Protein AF-A0A1V3WGY9-F1 (afdb_monomer)

pLDDT: mean 81.21, std 15.24, range [48.75, 93.81]

Radius of gyration: 16.84 Å; Cα contacts (8 Å, |Δi|>4): 45; chains: 1; bounding box: 48×44×29 Å

Structure (mmCIF, N/CA/C/O backbone):
data_AF-A0A1V3WGY9-F1
#
_entry.id   AF-A0A1V3WGY9-F1
#
loop_
_atom_site.group_PDB
_atom_site.id
_atom_site.type_symbol
_atom_site.label_atom_id
_atom_site.label_alt_id
_atom_site.label_comp_id
_atom_site.label_asym_id
_atom_site.label_entity_id
_atom_site.label_seq_id
_atom_site.pdbx_PDB_ins_code
_atom_site.Cartn_x
_atom_site.Cartn_y
_atom_site.Cartn_z
_atom_site.occupancy
_atom_site.B_iso_or_equiv
_atom_site.auth_seq_id
_atom_site.auth_comp_id
_atom_site.auth_asym_id
_atom_site.auth_atom_id
_atom_site.pdbx_PDB_model_num
ATOM 1 N N . MET A 1 1 ? -4.253 4.069 11.532 1.00 76.44 1 MET A N 1
ATOM 2 C CA . MET A 1 1 ? -3.270 2.995 11.294 1.00 76.44 1 MET A CA 1
ATOM 3 C C . MET A 1 1 ? -2.054 3.323 12.134 1.00 76.44 1 MET A C 1
ATOM 5 O O . MET A 1 1 ? -1.662 4.485 12.136 1.00 76.44 1 MET A O 1
ATOM 9 N N . THR A 1 2 ? -1.547 2.380 12.921 1.00 91.00 2 THR A N 1
ATOM 10 C CA . THR A 1 2 ? -0.321 2.587 13.706 1.00 91.00 2 THR A CA 1
ATOM 11 C C . THR A 1 2 ? 0.902 2.201 12.883 1.00 91.00 2 THR A C 1
ATOM 13 O O . THR A 1 2 ? 0.780 1.504 11.879 1.00 91.00 2 THR A O 1
ATOM 16 N N . ASP A 1 3 ? 2.086 2.635 13.307 1.00 88.81 3 ASP A N 1
ATOM 17 C CA . ASP A 1 3 ? 3.325 2.336 12.584 1.00 88.81 3 ASP A CA 1
ATOM 18 C C . ASP A 1 3 ? 3.606 0.820 12.518 1.00 88.81 3 ASP A C 1
ATOM 20 O O . ASP A 1 3 ? 4.039 0.294 11.498 1.00 88.81 3 ASP A O 1
ATOM 24 N N . SER A 1 4 ? 3.230 0.081 13.567 1.00 91.88 4 SER A N 1
ATOM 25 C CA . SER A 1 4 ? 3.292 -1.385 13.589 1.00 91.88 4 SER A CA 1
ATOM 26 C C . SER A 1 4 ? 2.318 -2.049 12.609 1.00 91.88 4 SER A C 1
ATOM 28 O O . SER A 1 4 ? 2.655 -3.082 12.034 1.00 91.88 4 SER A O 1
ATOM 30 N N . ASP A 1 5 ? 1.135 -1.464 12.382 1.00 90.94 5 ASP A N 1
ATOM 31 C CA . ASP A 1 5 ? 0.191 -1.964 11.369 1.00 90.94 5 ASP A CA 1
ATOM 32 C C . ASP A 1 5 ? 0.753 -1.762 9.954 1.00 90.94 5 ASP A C 1
ATOM 34 O O . ASP A 1 5 ? 0.643 -2.646 9.104 1.00 90.94 5 ASP A O 1
ATOM 38 N N . VAL A 1 6 ? 1.377 -0.601 9.713 1.00 91.25 6 VAL A N 1
ATOM 39 C CA . VAL A 1 6 ? 2.050 -0.274 8.445 1.00 91.25 6 VAL A CA 1
ATOM 40 C C . VAL A 1 6 ? 3.196 -1.254 8.199 1.00 91.25 6 VAL A C 1
ATOM 42 O O . VAL A 1 6 ? 3.309 -1.802 7.103 1.00 91.25 6 VAL A O 1
ATOM 45 N N . ASP A 1 7 ? 4.012 -1.515 9.220 1.00 91.62 7 ASP A N 1
ATOM 46 C CA . ASP A 1 7 ? 5.114 -2.474 9.143 1.00 91.62 7 ASP A CA 1
ATOM 47 C C . ASP A 1 7 ? 4.630 -3.890 8.864 1.00 91.62 7 ASP A C 1
ATOM 49 O O . ASP A 1 7 ? 5.164 -4.556 7.975 1.00 91.62 7 ASP A O 1
ATOM 53 N N . GLY A 1 8 ? 3.586 -4.337 9.561 1.00 92.56 8 GLY A N 1
ATOM 54 C CA . GLY A 1 8 ? 2.960 -5.630 9.300 1.00 92.56 8 GLY A CA 1
ATOM 55 C C . GLY A 1 8 ? 2.505 -5.754 7.845 1.00 92.56 8 GLY A C 1
ATOM 56 O O . GLY A 1 8 ? 2.865 -6.716 7.166 1.00 92.56 8 GLY A O 1
ATOM 57 N N . LEU A 1 9 ? 1.789 -4.747 7.337 1.00 91.56 9 LEU A N 1
ATOM 58 C CA . LEU A 1 9 ? 1.320 -4.717 5.949 1.00 91.56 9 LEU A CA 1
ATOM 59 C C . LEU A 1 9 ? 2.468 -4.728 4.940 1.00 91.56 9 LEU A C 1
ATOM 61 O O . LEU A 1 9 ? 2.408 -5.463 3.952 1.00 91.56 9 LEU A O 1
ATOM 65 N N . ALA A 1 10 ? 3.519 -3.949 5.189 1.00 91.75 10 ALA A N 1
ATOM 66 C CA . ALA A 1 10 ? 4.690 -3.899 4.326 1.00 91.75 10 ALA A CA 1
ATOM 67 C C . ALA A 1 10 ? 5.407 -5.258 4.275 1.00 91.75 10 ALA A C 1
ATOM 69 O O . ALA A 1 10 ? 5.715 -5.754 3.190 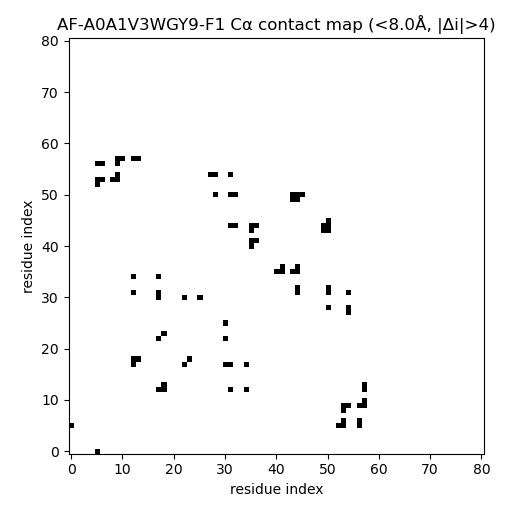1.00 91.75 10 ALA A O 1
ATOM 70 N N . TRP A 1 11 ? 5.609 -5.910 5.422 1.00 90.88 11 TRP A N 1
ATOM 71 C CA . TRP A 1 11 ? 6.217 -7.242 5.494 1.00 90.88 11 TRP A CA 1
ATOM 72 C C . TRP A 1 11 ? 5.395 -8.312 4.779 1.00 90.88 11 TRP A C 1
ATOM 74 O O . TRP A 1 11 ? 5.943 -9.164 4.074 1.00 90.88 11 TRP A O 1
ATOM 84 N N . GLU A 1 12 ? 4.077 -8.277 4.939 1.00 91.25 12 GLU A N 1
ATOM 85 C CA . GLU A 1 12 ? 3.181 -9.200 4.251 1.00 91.25 12 GLU A CA 1
ATOM 86 C C . GLU A 1 12 ? 3.164 -8.968 2.741 1.00 91.25 12 GLU A C 1
ATOM 88 O O . GLU A 1 12 ? 3.142 -9.938 1.980 1.00 91.25 12 GLU A O 1
ATOM 93 N N . PHE A 1 13 ? 3.221 -7.708 2.301 1.00 90.75 13 PHE A N 1
ATOM 94 C CA . PHE A 1 13 ? 3.358 -7.367 0.890 1.00 90.75 13 PHE A CA 1
ATOM 95 C C . PHE A 1 13 ? 4.669 -7.916 0.316 1.00 90.75 13 PHE A C 1
ATOM 97 O O . PHE A 1 13 ? 4.647 -8.572 -0.726 1.00 90.75 13 PHE A O 1
ATOM 104 N N . LEU A 1 14 ? 5.789 -7.737 1.023 1.00 87.62 14 LEU A N 1
ATOM 105 C CA . LEU A 1 14 ? 7.107 -8.226 0.604 1.00 87.62 14 LEU A CA 1
A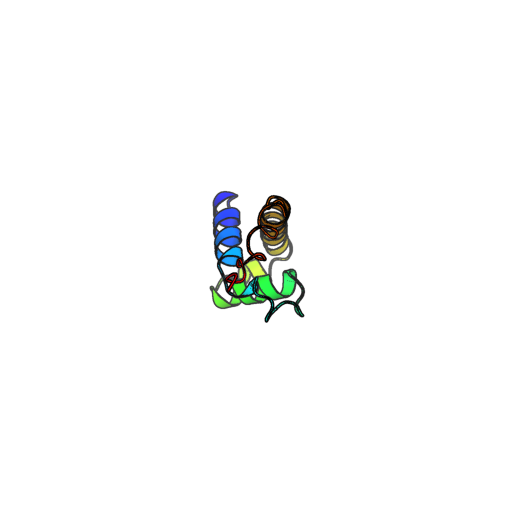TOM 106 C C . LEU A 1 14 ? 7.203 -9.754 0.531 1.00 87.62 14 LEU A C 1
ATOM 108 O O . LEU A 1 14 ? 7.948 -10.286 -0.285 1.00 87.62 14 LEU A O 1
ATOM 112 N N . ARG A 1 15 ? 6.439 -10.472 1.359 1.00 87.88 15 ARG A N 1
ATOM 113 C CA . ARG A 1 15 ? 6.335 -11.942 1.309 1.00 87.88 15 ARG A CA 1
ATOM 114 C C . ARG A 1 15 ? 5.298 -12.451 0.314 1.00 87.88 15 ARG A C 1
ATOM 116 O O . ARG A 1 15 ? 5.179 -13.657 0.105 1.00 87.88 15 ARG A O 1
ATOM 123 N N . SER A 1 16 ? 4.506 -11.559 -0.265 1.00 87.19 16 SER A N 1
ATOM 124 C CA . SER A 1 16 ? 3.476 -11.932 -1.222 1.00 87.19 16 SER A CA 1
ATOM 125 C C . SER A 1 16 ? 4.058 -12.084 -2.624 1.00 87.19 16 SER A C 1
ATOM 127 O O . SER A 1 16 ? 5.054 -11.469 -2.986 1.00 87.19 16 SER A O 1
ATOM 129 N N . ARG A 1 17 ? 3.350 -12.809 -3.487 1.00 86.00 17 ARG A N 1
ATOM 130 C CA . ARG A 1 17 ? 3.691 -12.910 -4.913 1.00 86.00 17 ARG A CA 1
ATOM 131 C C . ARG A 1 17 ? 3.720 -11.573 -5.664 1.00 86.00 17 ARG A C 1
ATOM 133 O O . ARG A 1 17 ? 4.138 -11.557 -6.808 1.00 86.00 17 ARG A O 1
ATOM 140 N N . TYR A 1 18 ? 3.248 -10.468 -5.078 1.00 84.69 18 TYR A N 1
ATOM 141 C CA . TYR A 1 18 ? 3.225 -9.161 -5.742 1.00 84.69 18 TYR A CA 1
ATOM 142 C C . TYR A 1 18 ? 4.612 -8.524 -5.888 1.00 84.69 18 TYR A C 1
ATOM 144 O O . TYR A 1 18 ? 4.789 -7.648 -6.735 1.00 84.69 18 TYR A O 1
ATOM 152 N N . VAL A 1 19 ? 5.614 -8.974 -5.129 1.00 83.00 19 VAL A N 1
ATOM 153 C CA . VAL A 1 19 ? 7.006 -8.565 -5.377 1.00 83.00 19 VAL A CA 1
ATOM 154 C C . VAL A 1 19 ? 7.675 -9.350 -6.502 1.00 83.00 19 VAL A C 1
ATOM 156 O O . VAL A 1 19 ? 8.728 -8.943 -6.981 1.00 83.00 19 VAL A O 1
ATOM 159 N N . ASP A 1 20 ? 7.053 -10.438 -6.954 1.00 82.56 20 ASP A N 1
ATOM 160 C CA . ASP A 1 20 ? 7.601 -11.299 -7.992 1.00 82.56 20 ASP A CA 1
ATOM 161 C C . ASP A 1 20 ? 7.614 -10.595 -9.362 1.00 82.56 20 ASP A C 1
ATOM 163 O O . ASP A 1 20 ? 6.810 -9.705 -9.675 1.00 82.56 20 ASP A O 1
ATOM 167 N N . THR A 1 21 ? 8.541 -11.034 -10.202 1.00 78.44 21 THR A N 1
ATOM 168 C CA . THR A 1 21 ? 8.791 -10.559 -11.564 1.00 78.44 21 THR A CA 1
ATOM 169 C C . THR A 1 21 ? 7.576 -10.693 -12.482 1.00 78.44 21 THR A C 1
ATOM 171 O O . THR A 1 21 ? 7.429 -9.906 -13.415 1.00 78.44 21 THR A O 1
ATOM 174 N N . ILE A 1 22 ? 6.637 -11.595 -12.180 1.00 85.06 22 ILE A N 1
ATOM 175 C CA . ILE A 1 22 ? 5.372 -11.725 -12.926 1.00 85.06 22 ILE A CA 1
ATOM 176 C C . ILE A 1 22 ? 4.511 -10.455 -12.856 1.00 85.06 22 ILE A C 1
ATOM 178 O O . ILE A 1 22 ? 3.703 -10.202 -13.749 1.00 85.06 22 ILE A O 1
ATOM 182 N N . TYR A 1 23 ? 4.697 -9.637 -11.814 1.00 81.81 23 TYR A N 1
ATOM 183 C CA . TYR A 1 23 ? 4.061 -8.328 -11.684 1.00 81.81 23 TYR A CA 1
ATOM 184 C C . TYR A 1 23 ? 5.024 -7.180 -11.999 1.00 81.81 23 TYR A C 1
ATOM 186 O O . TYR A 1 23 ? 4.636 -6.029 -11.826 1.00 81.81 23 TYR A O 1
ATOM 194 N N . ALA A 1 24 ? 6.241 -7.445 -12.502 1.00 78.88 24 ALA A N 1
ATOM 195 C CA . ALA A 1 24 ? 7.241 -6.424 -12.843 1.00 78.88 24 ALA A CA 1
ATOM 196 C C . ALA A 1 24 ? 6.676 -5.306 -13.735 1.00 78.88 24 ALA A C 1
ATOM 198 O O . ALA A 1 24 ? 7.010 -4.141 -13.543 1.00 78.88 24 ALA A O 1
ATOM 199 N N . GLY A 1 25 ? 5.767 -5.652 -14.654 1.00 86.19 25 GLY A N 1
ATOM 200 C CA . GLY A 1 25 ? 5.095 -4.698 -15.542 1.00 86.19 25 GLY A CA 1
ATOM 201 C C . GLY A 1 25 ? 4.069 -3.782 -14.861 1.00 86.19 25 GLY A C 1
ATOM 202 O O . GLY A 1 25 ? 3.514 -2.900 -15.511 1.00 86.19 25 GLY A O 1
ATOM 203 N N . TRP A 1 26 ? 3.766 -3.987 -13.577 1.00 89.69 26 TRP A N 1
ATOM 204 C CA . TRP A 1 26 ? 2.885 -3.120 -12.796 1.00 89.69 26 TRP A CA 1
ATOM 205 C C . TRP A 1 26 ? 3.712 -2.175 -11.932 1.00 89.69 26 TRP A C 1
ATOM 207 O O . TRP A 1 26 ? 4.696 -2.593 -11.311 1.00 89.69 26 TRP A O 1
ATOM 217 N N . SER A 1 27 ? 3.265 -0.919 -11.837 1.00 88.38 27 SER A N 1
ATOM 218 C CA . SER A 1 27 ? 3.812 0.035 -10.875 1.00 88.38 27 SER A CA 1
ATOM 219 C C . SER A 1 27 ? 3.647 -0.496 -9.441 1.00 88.38 27 SER A C 1
ATOM 221 O O . SER A 1 27 ? 2.663 -1.189 -9.161 1.00 88.38 27 SER A O 1
ATOM 223 N N . PRO A 1 28 ? 4.578 -0.188 -8.521 1.00 85.31 28 PRO A N 1
ATOM 224 C CA . PRO A 1 28 ? 4.485 -0.598 -7.117 1.00 85.31 28 PRO A CA 1
ATOM 225 C C . PRO A 1 28 ? 3.146 -0.229 -6.469 1.00 85.31 28 PRO A C 1
ATOM 227 O O . PRO A 1 28 ? 2.540 -1.054 -5.793 1.00 85.31 28 PRO A O 1
ATOM 230 N N . ASP A 1 29 ? 2.649 0.967 -6.776 1.00 87.94 29 ASP A N 1
ATOM 231 C CA . ASP A 1 29 ? 1.346 1.470 -6.345 1.00 87.94 29 ASP A CA 1
ATOM 232 C C . ASP A 1 29 ? 0.188 0.550 -6.778 1.00 87.94 29 ASP A C 1
ATOM 234 O O . ASP A 1 29 ? -0.592 0.076 -5.955 1.00 87.94 29 ASP A O 1
ATOM 238 N N . ARG A 1 30 ? 0.158 0.147 -8.056 1.00 90.81 30 ARG A N 1
ATOM 239 C CA . ARG A 1 30 ? -0.867 -0.766 -8.585 1.00 90.81 30 ARG A CA 1
ATOM 240 C C . ARG A 1 30 ? -0.816 -2.150 -7.936 1.00 90.81 30 ARG A C 1
ATOM 242 O O . ARG A 1 30 ? -1.850 -2.801 -7.752 1.00 90.81 30 ARG A O 1
ATOM 249 N N . ARG A 1 31 ? 0.388 -2.631 -7.619 1.00 91.50 31 ARG A N 1
ATOM 250 C CA . ARG A 1 31 ? 0.568 -3.907 -6.912 1.00 91.50 31 ARG A CA 1
ATOM 251 C C . ARG A 1 31 ? 0.045 -3.809 -5.484 1.00 91.50 31 ARG A C 1
ATOM 253 O O . ARG A 1 31 ? -0.634 -4.734 -5.035 1.00 91.50 31 ARG A O 1
ATOM 260 N N . LEU A 1 32 ? 0.327 -2.696 -4.811 1.00 91.38 32 LEU A N 1
ATOM 261 C CA . LEU A 1 32 ? -0.143 -2.421 -3.460 1.00 91.38 32 LEU A CA 1
ATOM 262 C C . LEU A 1 32 ? -1.671 -2.281 -3.407 1.00 91.38 32 LEU A C 1
ATOM 264 O O . LEU A 1 32 ? -2.295 -2.958 -2.592 1.00 91.38 32 LEU A O 1
ATOM 268 N N . ASP A 1 33 ? -2.288 -1.519 -4.316 1.00 92.44 33 ASP A N 1
ATOM 269 C CA . ASP A 1 33 ? -3.754 -1.390 -4.414 1.00 92.44 33 ASP A CA 1
ATOM 270 C C . ASP A 1 33 ? -4.421 -2.768 -4.553 1.00 92.44 33 ASP A C 1
ATOM 272 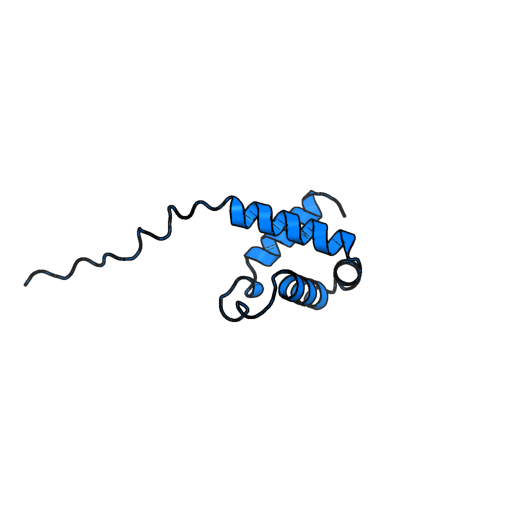O O . ASP A 1 33 ? -5.315 -3.134 -3.783 1.00 92.44 33 ASP A O 1
ATOM 276 N N . THR A 1 34 ? -3.910 -3.603 -5.464 1.00 92.56 34 THR A N 1
ATOM 277 C CA . THR A 1 34 ? -4.460 -4.949 -5.679 1.00 92.56 34 THR A CA 1
ATOM 278 C C . THR A 1 34 ? -4.288 -5.838 -4.445 1.00 92.56 34 THR A C 1
ATOM 280 O O . THR A 1 34 ? -5.191 -6.608 -4.102 1.00 92.56 34 THR A O 1
ATOM 283 N N . PHE A 1 35 ? -3.145 -5.751 -3.762 1.00 93.12 35 PHE A N 1
ATOM 284 C CA . PHE A 1 35 ? -2.899 -6.478 -2.518 1.00 93.12 35 PHE A CA 1
ATOM 285 C C . PHE A 1 35 ? -3.897 -6.081 -1.422 1.00 93.12 35 PHE A C 1
ATOM 287 O O . PHE A 1 35 ? -4.543 -6.959 -0.839 1.00 93.12 35 PHE A O 1
ATOM 294 N N . LEU A 1 36 ? -4.081 -4.779 -1.197 1.00 93.44 36 LEU A N 1
ATOM 295 C CA . LEU A 1 36 ? -4.991 -4.240 -0.186 1.00 93.44 36 LEU A CA 1
ATOM 296 C C . LEU A 1 36 ? -6.444 -4.639 -0.472 1.00 93.44 36 LEU A C 1
ATOM 298 O O . LEU A 1 36 ? -7.132 -5.148 0.418 1.00 93.44 36 LEU A O 1
ATOM 302 N N . ARG A 1 37 ? -6.895 -4.520 -1.728 1.00 93.38 37 ARG A N 1
ATOM 303 C CA . ARG A 1 37 ? -8.251 -4.934 -2.132 1.00 93.38 37 ARG A CA 1
ATOM 304 C C . ARG A 1 37 ? -8.500 -6.419 -1.888 1.00 93.38 37 ARG A C 1
ATOM 306 O O . ARG A 1 37 ? -9.560 -6.783 -1.385 1.00 93.38 37 ARG A O 1
ATOM 313 N N . ARG A 1 38 ? -7.522 -7.289 -2.169 1.00 91.94 38 ARG A N 1
ATOM 314 C CA . ARG A 1 38 ? -7.663 -8.735 -1.914 1.00 91.94 38 ARG A CA 1
ATOM 315 C C . ARG A 1 38 ? -7.712 -9.105 -0.437 1.00 91.94 38 ARG A C 1
ATOM 317 O O . ARG A 1 38 ? -8.292 -10.133 -0.105 1.00 91.94 38 ARG A O 1
ATOM 324 N N . ARG A 1 39 ? -7.121 -8.290 0.435 1.00 88.62 39 ARG A N 1
ATOM 325 C CA . ARG A 1 39 ? -7.203 -8.457 1.893 1.00 88.62 39 ARG A CA 1
ATOM 326 C C . ARG A 1 39 ? -8.474 -7.869 2.511 1.00 88.62 39 ARG A C 1
ATOM 328 O O . ARG A 1 39 ? -8.646 -7.963 3.719 1.00 88.62 39 ARG A O 1
ATOM 335 N N . GLY A 1 40 ? -9.353 -7.259 1.711 1.00 92.44 40 GLY A N 1
ATOM 336 C CA . GLY A 1 40 ? -10.526 -6.541 2.216 1.00 92.44 40 GLY A CA 1
ATOM 337 C C . GLY A 1 40 ? -10.196 -5.160 2.792 1.00 92.44 40 GLY A C 1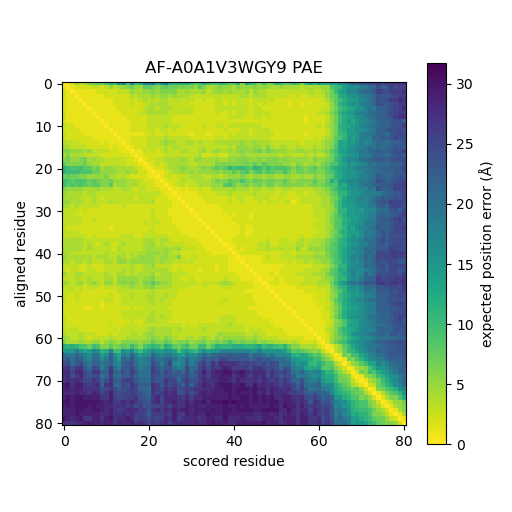
ATOM 338 O O . GLY A 1 40 ? -11.066 -4.506 3.360 1.00 92.44 40 GLY A O 1
ATOM 339 N N . LEU A 1 41 ? -8.967 -4.673 2.602 1.00 91.56 41 LEU A N 1
ATOM 340 C CA . LEU A 1 41 ? -8.503 -3.358 3.048 1.00 91.56 41 LEU A CA 1
ATOM 341 C C . LEU A 1 41 ? -8.782 -2.278 1.994 1.00 91.56 41 LEU A C 1
ATOM 343 O O . LEU A 1 41 ? -7.966 -1.388 1.776 1.00 91.56 41 LEU A O 1
ATOM 347 N N . GLY A 1 42 ? -9.948 -2.344 1.341 1.00 9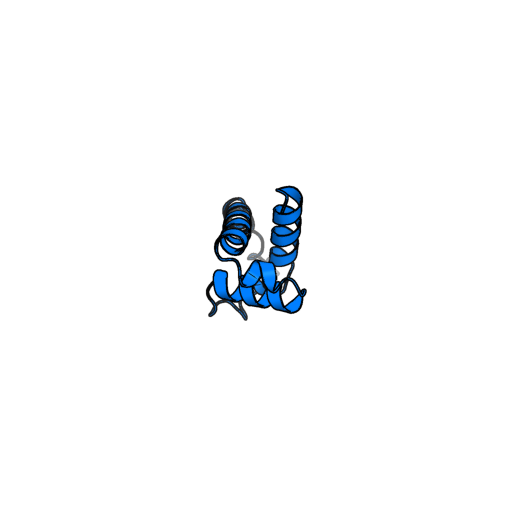2.19 42 GLY A N 1
ATOM 348 C CA . GLY A 1 42 ? -10.340 -1.399 0.289 1.00 92.19 42 GLY A CA 1
ATOM 349 C C . GLY A 1 42 ? -10.252 0.057 0.749 1.00 92.19 42 GLY A C 1
ATOM 350 O O . GLY A 1 42 ? -9.678 0.874 0.052 1.00 92.19 42 GLY A O 1
ATOM 351 N N . ARG A 1 43 ? -10.657 0.345 1.994 1.00 90.50 43 ARG A N 1
ATOM 352 C CA . ARG A 1 43 ? -10.522 1.682 2.600 1.00 90.50 43 ARG A CA 1
ATOM 353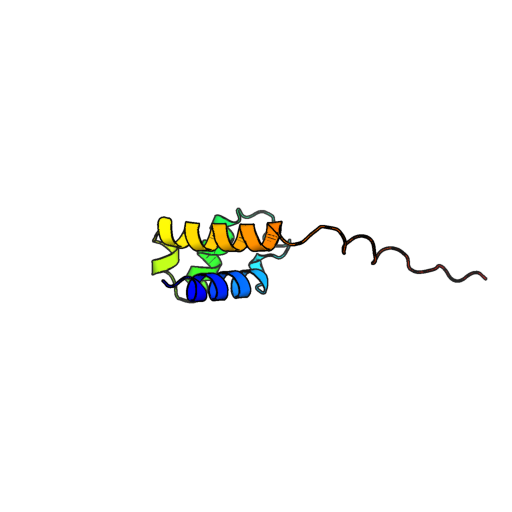 C C . ARG A 1 43 ? -9.091 2.223 2.644 1.00 90.50 43 ARG A C 1
ATOM 355 O O . ARG A 1 43 ? -8.926 3.428 2.600 1.00 90.50 43 ARG A O 1
ATOM 362 N N . VAL A 1 44 ? -8.088 1.356 2.778 1.00 91.56 44 VAL A N 1
ATOM 363 C CA . VAL A 1 44 ? -6.668 1.751 2.783 1.00 91.56 44 VAL A CA 1
ATOM 364 C C . VAL A 1 44 ? -6.173 1.961 1.353 1.00 91.56 44 VAL A C 1
ATOM 366 O O . VAL A 1 44 ? -5.331 2.811 1.122 1.00 91.56 44 VAL A O 1
ATOM 369 N N . ALA A 1 45 ? -6.703 1.198 0.394 1.00 92.31 45 ALA A N 1
ATOM 370 C CA . ALA A 1 45 ? -6.391 1.365 -1.024 1.00 92.31 45 ALA A CA 1
ATOM 371 C C . ALA A 1 45 ? -7.022 2.638 -1.613 1.00 92.31 45 ALA A C 1
ATOM 373 O O . ALA A 1 45 ? -6.412 3.305 -2.440 1.00 92.31 45 ALA A O 1
ATOM 374 N N . ASP A 1 46 ? -8.240 2.969 -1.179 1.00 93.81 46 ASP A N 1
ATOM 375 C CA . ASP A 1 46 ? -8.984 4.145 -1.636 1.00 93.81 46 ASP A CA 1
ATOM 376 C C . ASP A 1 46 ? -8.496 5.449 -0.965 1.00 93.81 46 ASP A C 1
ATOM 378 O O . ASP A 1 46 ? -8.789 6.540 -1.451 1.00 93.81 46 ASP A O 1
ATOM 382 N N . ASP A 1 47 ? -7.747 5.348 0.137 1.00 93.50 47 ASP A N 1
ATOM 383 C CA . ASP A 1 47 ? -7.116 6.474 0.825 1.00 93.50 47 ASP A CA 1
ATOM 384 C C . ASP A 1 47 ? -5.665 6.633 0.342 1.00 93.50 47 ASP A C 1
ATOM 386 O O . ASP A 1 47 ? -4.778 5.854 0.697 1.00 93.50 47 ASP A O 1
ATOM 390 N N . GLY A 1 48 ? -5.437 7.651 -0.492 1.00 90.56 48 GLY A N 1
ATOM 391 C CA . GLY A 1 48 ? -4.141 7.915 -1.120 1.00 90.56 48 GLY A CA 1
ATOM 392 C C . GLY A 1 48 ? -3.011 8.257 -0.143 1.00 90.56 48 GLY A C 1
ATOM 393 O O . GLY A 1 48 ? -1.842 8.036 -0.459 1.00 90.56 48 GLY A O 1
ATOM 394 N N . ASP A 1 49 ? -3.330 8.773 1.044 1.00 92.19 49 ASP A N 1
ATOM 395 C CA . ASP A 1 49 ? -2.319 9.076 2.057 1.00 92.19 49 ASP A CA 1
ATOM 396 C C . ASP A 1 49 ? -1.907 7.792 2.782 1.00 92.19 49 ASP A C 1
ATOM 398 O O . ASP A 1 49 ? -0.716 7.518 2.955 1.00 92.19 49 ASP A O 1
ATOM 402 N N . LEU A 1 50 ? -2.880 6.952 3.151 1.00 91.88 50 LEU A N 1
ATOM 403 C CA . LEU A 1 50 ? -2.603 5.660 3.780 1.00 91.88 50 LEU A CA 1
ATOM 404 C C . LEU A 1 50 ? -1.871 4.700 2.838 1.00 91.88 50 LEU A C 1
ATOM 406 O O . LEU A 1 50 ? -0.948 4.006 3.280 1.00 91.88 50 LEU A O 1
ATOM 410 N N . SER A 1 51 ? -2.245 4.662 1.558 1.00 91.38 51 SER A N 1
ATOM 411 C CA . SER A 1 51 ? -1.554 3.840 0.561 1.00 91.38 51 SER A CA 1
ATOM 412 C C . SER A 1 51 ? -0.103 4.295 0.374 1.00 91.38 51 SER A C 1
ATOM 414 O O . SER A 1 51 ? 0.802 3.456 0.387 1.00 91.38 51 SER A O 1
ATOM 416 N N . ASN A 1 52 ? 0.146 5.608 0.325 1.00 92.50 52 ASN A N 1
ATOM 417 C CA . ASN A 1 52 ? 1.496 6.167 0.246 1.00 92.50 52 ASN A CA 1
ATOM 418 C C . ASN A 1 52 ? 2.347 5.848 1.480 1.00 92.50 52 ASN A C 1
ATOM 420 O O . ASN A 1 52 ? 3.524 5.528 1.328 1.00 92.50 52 ASN A O 1
ATOM 424 N N . ILE A 1 53 ? 1.778 5.875 2.689 1.00 93.75 53 ILE A N 1
ATOM 425 C CA . ILE A 1 53 ? 2.506 5.520 3.921 1.00 93.75 53 ILE A CA 1
ATOM 426 C C . ILE A 1 53 ? 2.998 4.063 3.870 1.00 93.75 53 ILE A C 1
ATOM 428 O O . ILE A 1 53 ? 4.149 3.778 4.209 1.00 93.75 53 ILE A O 1
ATOM 432 N N . VAL A 1 54 ? 2.151 3.131 3.418 1.00 92.56 54 VAL A N 1
ATOM 433 C CA . VAL A 1 54 ? 2.540 1.717 3.266 1.00 92.56 54 VAL A CA 1
ATOM 434 C C . VAL A 1 54 ? 3.572 1.557 2.154 1.00 92.56 54 VAL A C 1
ATOM 436 O O . VAL A 1 54 ? 4.537 0.807 2.316 1.00 92.56 54 VAL A O 1
ATOM 439 N N . LEU A 1 55 ? 3.409 2.281 1.045 1.00 91.31 55 LEU A N 1
ATOM 440 C CA . LEU A 1 55 ? 4.342 2.243 -0.075 1.00 91.31 55 LEU A CA 1
ATOM 441 C C . LEU A 1 55 ? 5.734 2.765 0.310 1.00 91.31 55 LEU A C 1
ATOM 443 O O . LEU A 1 55 ? 6.724 2.096 0.008 1.00 91.31 55 LEU A O 1
ATOM 447 N N . ASP A 1 56 ? 5.819 3.897 1.015 1.00 91.88 56 ASP A N 1
ATOM 448 C CA . ASP A 1 56 ? 7.079 4.437 1.550 1.00 91.88 56 ASP A CA 1
ATOM 449 C C . ASP A 1 56 ? 7.760 3.412 2.459 1.00 91.88 56 ASP A C 1
ATOM 451 O O . ASP A 1 56 ? 8.956 3.138 2.321 1.00 91.88 56 ASP A O 1
ATOM 455 N N . ARG A 1 57 ? 6.987 2.765 3.340 1.00 92.44 57 ARG A N 1
ATOM 456 C CA . ARG A 1 57 ? 7.526 1.747 4.242 1.00 92.44 57 ARG A CA 1
ATOM 457 C C . ARG A 1 57 ? 8.071 0.532 3.486 1.00 92.44 57 ARG A C 1
ATOM 459 O O . ARG A 1 57 ? 9.163 0.061 3.807 1.00 92.44 57 ARG A O 1
ATOM 466 N N . ILE A 1 58 ? 7.372 0.064 2.451 1.00 89.69 58 ILE A N 1
ATOM 467 C CA . ILE A 1 58 ? 7.856 -1.004 1.561 1.00 89.69 58 ILE A CA 1
ATOM 468 C C . ILE A 1 58 ? 9.157 -0.578 0.871 1.00 89.69 58 ILE A C 1
ATOM 470 O O . ILE A 1 58 ? 10.126 -1.337 0.879 1.00 89.69 58 ILE A O 1
ATOM 474 N N . MET A 1 59 ? 9.212 0.629 0.299 1.00 87.06 59 MET A N 1
ATOM 475 C CA . MET A 1 59 ? 10.410 1.134 -0.381 1.00 87.06 59 MET A CA 1
ATOM 476 C C . MET A 1 59 ? 11.598 1.271 0.570 1.00 87.06 59 MET A C 1
ATOM 478 O O . MET A 1 59 ? 12.717 0.924 0.190 1.00 87.06 59 MET A O 1
ATOM 482 N N . ARG A 1 60 ? 11.362 1.699 1.815 1.00 88.19 60 ARG A N 1
ATOM 483 C CA . ARG A 1 60 ? 12.385 1.726 2.865 1.00 88.19 60 ARG A CA 1
ATOM 484 C C . ARG A 1 60 ? 12.945 0.323 3.105 1.00 88.19 60 ARG A C 1
ATOM 486 O O . ARG A 1 60 ? 14.159 0.169 3.141 1.00 88.19 60 ARG A O 1
ATOM 493 N N . TYR A 1 61 ? 12.104 -0.705 3.193 1.00 83.75 61 TYR A N 1
ATOM 494 C CA . TYR A 1 61 ? 12.579 -2.082 3.363 1.00 83.75 61 TYR A CA 1
ATOM 495 C C . TYR A 1 61 ? 13.324 -2.634 2.146 1.00 83.75 61 TYR A C 1
ATOM 497 O O . TYR A 1 61 ? 14.353 -3.280 2.322 1.00 83.75 61 TYR A O 1
ATOM 505 N N . VAL A 1 62 ? 12.863 -2.349 0.926 1.00 77.56 62 VAL A N 1
ATOM 506 C CA . VAL A 1 62 ? 13.548 -2.776 -0.308 1.00 77.56 62 VAL A CA 1
ATOM 507 C C . VAL A 1 62 ? 14.896 -2.066 -0.473 1.00 77.56 62 VAL A C 1
ATOM 509 O O . VAL A 1 62 ? 15.871 -2.700 -0.863 1.00 77.56 62 VAL A O 1
ATOM 512 N N . GLY A 1 63 ? 14.974 -0.772 -0.147 1.00 67.88 63 GLY A N 1
ATOM 513 C CA . GLY A 1 63 ? 16.210 0.015 -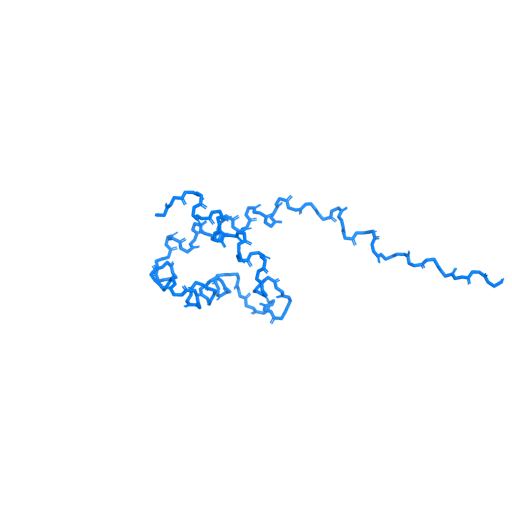0.206 1.00 67.88 63 GLY A CA 1
ATOM 514 C C . GLY A 1 63 ? 17.227 -0.324 0.888 1.00 67.88 63 GLY A C 1
ATOM 515 O O . GLY A 1 63 ? 18.407 -0.026 0.725 1.00 67.88 63 GLY A O 1
ATOM 516 N N . ILE A 1 64 ? 16.789 -0.961 1.981 1.00 59.25 64 ILE A N 1
ATOM 517 C CA . ILE A 1 64 ? 17.669 -1.449 3.052 1.00 59.25 64 ILE A CA 1
ATOM 518 C C . ILE A 1 64 ? 18.359 -2.763 2.668 1.00 59.25 64 ILE A C 1
ATOM 520 O O . ILE A 1 64 ? 19.396 -3.053 3.253 1.00 59.25 64 ILE A O 1
ATOM 524 N N . VAL A 1 65 ? 17.856 -3.540 1.698 1.00 51.72 65 VAL A N 1
ATOM 525 C CA . VAL A 1 65 ? 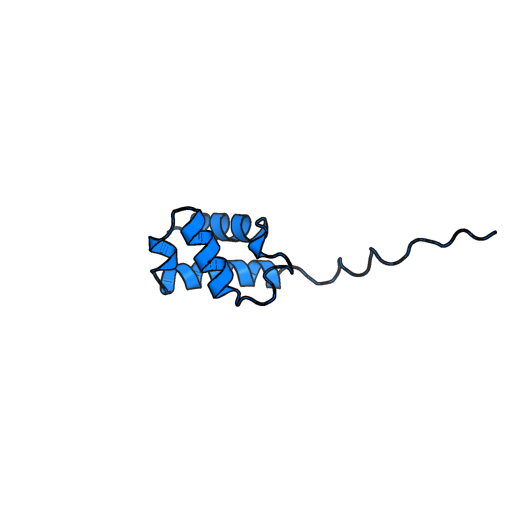18.531 -4.774 1.256 1.00 51.72 65 VAL A CA 1
ATOM 526 C C . VAL A 1 65 ? 19.748 -4.398 0.400 1.00 51.72 65 VAL A C 1
ATOM 528 O O . VAL A 1 65 ? 19.574 -3.971 -0.746 1.00 51.72 65 VAL A O 1
ATOM 531 N N . PRO A 1 66 ? 20.992 -4.545 0.895 1.00 50.19 66 PRO A N 1
ATOM 532 C CA . PRO A 1 66 ? 22.168 -4.332 0.070 1.00 50.19 66 PRO A CA 1
ATOM 533 C C . PRO A 1 66 ? 22.207 -5.451 -0.973 1.00 50.19 66 PRO A C 1
ATOM 535 O O . PRO A 1 66 ? 21.966 -6.614 -0.651 1.00 50.19 66 PRO A O 1
ATOM 538 N N . ARG A 1 67 ? 22.551 -5.124 -2.221 1.00 53.41 67 ARG A N 1
ATOM 539 C CA . ARG A 1 67 ? 22.722 -6.090 -3.326 1.00 53.41 67 ARG A CA 1
ATOM 540 C C . ARG A 1 67 ? 23.921 -7.043 -3.144 1.00 53.41 67 ARG A C 1
ATOM 542 O O . ARG A 1 67 ? 24.329 -7.696 -4.092 1.00 53.41 67 ARG A O 1
ATOM 549 N N . GLU A 1 68 ? 24.448 -7.168 -1.932 1.00 48.75 68 GLU A N 1
ATOM 550 C CA . GLU A 1 68 ? 25.638 -7.953 -1.582 1.00 48.75 68 GLU A CA 1
ATOM 551 C C . GLU A 1 68 ? 25.333 -9.450 -1.361 1.00 48.75 68 GLU A C 1
ATOM 553 O O . GLU A 1 68 ? 26.167 -10.179 -0.837 1.00 48.75 68 GLU A O 1
ATOM 558 N N . LEU A 1 69 ? 24.134 -9.934 -1.718 1.00 53.09 69 LEU A N 1
ATOM 559 C CA . LEU A 1 69 ? 23.777 -11.358 -1.609 1.00 53.09 69 LEU A CA 1
ATOM 560 C C . LEU A 1 69 ? 23.322 -11.994 -2.933 1.00 53.09 69 LEU A C 1
ATOM 562 O O . LEU A 1 69 ? 22.858 -13.132 -2.933 1.00 53.09 69 LEU A O 1
ATOM 566 N N . SER A 1 70 ? 23.437 -11.274 -4.055 1.00 50.88 70 SER A N 1
ATOM 567 C CA . SER A 1 70 ? 23.116 -11.800 -5.392 1.00 50.88 70 SER A CA 1
ATOM 568 C C . SER A 1 70 ? 24.338 -12.298 -6.173 1.00 50.88 70 SER A C 1
ATOM 570 O O . SER A 1 70 ? 24.149 -12.893 -7.225 1.00 50.88 70 SER A O 1
ATOM 572 N N . ASP A 1 71 ? 25.555 -12.128 -5.643 1.00 49.81 71 ASP A N 1
ATOM 573 C CA . ASP A 1 71 ? 26.813 -12.543 -6.298 1.00 49.81 71 ASP A CA 1
ATOM 574 C C . ASP A 1 71 ? 27.363 -13.898 -5.799 1.00 49.81 71 ASP A C 1
ATOM 576 O O . ASP A 1 71 ? 28.445 -14.321 -6.184 1.00 49.81 71 ASP A O 1
ATOM 580 N N . MET A 1 72 ? 26.632 -14.611 -4.931 1.00 52.22 72 MET A N 1
ATOM 581 C CA . MET A 1 72 ? 27.083 -15.886 -4.340 1.00 52.22 72 MET A CA 1
ATOM 582 C C . MET A 1 72 ? 26.369 -17.135 -4.883 1.00 52.22 72 MET A C 1
ATOM 584 O O . MET A 1 72 ? 26.609 -18.233 -4.382 1.00 52.22 72 MET A O 1
ATOM 588 N N . THR A 1 73 ? 25.485 -17.009 -5.878 1.00 55.28 73 THR A N 1
ATOM 589 C CA . THR A 1 73 ? 24.760 -18.164 -6.453 1.00 55.28 73 THR A CA 1
ATOM 590 C C . THR A 1 73 ? 25.161 -18.531 -7.881 1.00 55.28 73 THR A C 1
ATOM 592 O O . THR A 1 73 ? 24.549 -19.436 -8.440 1.00 55.28 73 THR A O 1
ATOM 595 N N . ASP A 1 74 ? 26.197 -17.909 -8.454 1.00 53.22 74 ASP A N 1
ATOM 596 C CA . ASP A 1 74 ? 26.693 -18.232 -9.803 1.00 53.22 74 ASP A CA 1
ATOM 597 C C . ASP A 1 74 ? 28.152 -18.725 -9.802 1.00 53.22 74 ASP A C 1
ATOM 599 O O . ASP A 1 74 ? 29.013 -18.191 -10.484 1.00 53.22 74 ASP A O 1
ATOM 603 N N . GLU A 1 75 ? 28.456 -19.775 -9.035 1.00 50.94 75 GLU A N 1
ATOM 604 C CA . GLU A 1 75 ? 29.563 -20.667 -9.404 1.00 50.94 75 GLU A CA 1
ATOM 605 C C . GLU A 1 75 ? 29.277 -22.089 -8.902 1.00 50.94 75 GLU A C 1
ATOM 607 O O . GLU A 1 75 ? 29.580 -22.470 -7.772 1.00 50.94 75 GLU A O 1
ATOM 612 N N . SER A 1 76 ? 28.643 -22.898 -9.752 1.00 50.91 76 SER A N 1
ATOM 613 C CA . SER A 1 76 ? 28.760 -24.352 -9.628 1.00 50.91 76 SER A CA 1
ATOM 614 C C . SER A 1 76 ? 30.157 -24.742 -10.122 1.00 50.91 76 SER A C 1
ATOM 616 O O . SER A 1 76 ? 30.450 -24.479 -11.290 1.00 50.91 76 SER A O 1
ATOM 618 N N . PRO A 1 77 ? 31.021 -25.379 -9.311 1.00 54.69 77 PRO A N 1
ATOM 619 C CA . PRO A 1 77 ? 32.309 -25.839 -9.803 1.00 54.69 77 PRO A CA 1
ATOM 620 C C . PRO A 1 77 ? 32.070 -26.977 -10.800 1.00 54.69 77 PRO A C 1
ATOM 622 O O . PRO A 1 77 ? 31.513 -28.025 -10.462 1.00 54.69 77 PRO A O 1
ATOM 625 N N . VAL A 1 78 ? 32.468 -26.755 -12.052 1.00 61.78 78 VAL A N 1
ATOM 626 C CA . VAL A 1 78 ? 32.516 -27.796 -13.085 1.00 61.78 78 VAL A CA 1
ATOM 627 C C . VAL A 1 78 ? 33.416 -28.942 -12.603 1.00 61.78 78 VAL A C 1
ATOM 629 O O . VAL A 1 78 ? 34.545 -28.685 -12.180 1.00 61.78 78 VAL A O 1
ATOM 632 N N . PRO A 1 79 ? 32.962 -30.208 -12.658 1.00 56.31 79 PRO A N 1
ATOM 633 C CA . PRO A 1 79 ? 33.802 -3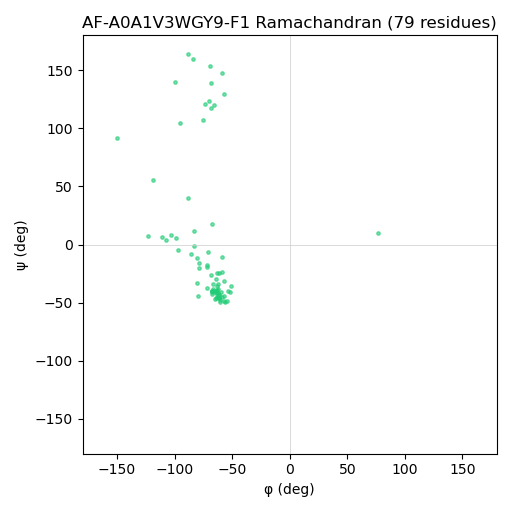1.336 -12.289 1.00 56.31 79 PRO A CA 1
ATOM 634 C C . PRO A 1 79 ? 34.962 -31.455 -13.285 1.00 56.31 79 PRO A C 1
ATOM 636 O O . PRO A 1 79 ? 34.746 -31.628 -14.485 1.00 56.31 79 PRO A O 1
ATOM 639 N N . ILE A 1 80 ? 36.193 -31.350 -12.779 1.00 64.81 80 ILE A N 1
ATOM 640 C CA . ILE A 1 80 ? 37.404 -31.666 -13.540 1.00 64.81 80 ILE A CA 1
ATOM 641 C C . ILE A 1 80 ? 37.434 -33.184 -13.749 1.00 64.81 80 ILE A C 1
ATOM 643 O O . ILE A 1 80 ? 37.340 -33.938 -12.780 1.00 64.81 80 ILE A O 1
ATOM 647 N N . HIS A 1 81 ? 37.500 -33.600 -15.016 1.00 57.59 81 HIS A N 1
ATOM 648 C CA . HIS A 1 81 ? 37.698 -34.991 -15.422 1.00 57.59 81 HIS A CA 1
ATOM 649 C C . HIS A 1 81 ? 39.149 -35.417 -15.191 1.00 57.59 81 HIS A C 1
ATOM 651 O O . HIS A 1 81 ? 40.046 -34.631 -15.576 1.00 57.59 81 HIS A O 1
#

Secondary structure (DSSP, 8-state):
--HHHHHHHHHHHHTSGGGSGGGTTS-HHHHHHHHHHHTT-HHHHS-HHHHHHHHHHHHHHHHHS-STTSSSSS-PPPPP-

Sequence (81 aa):
MTDSDVDGLAWEFLRSRYVDTIYAGWSPDRRLDTFLRRRGLGRVADDGDLSNIVLDRIMRYVGIVPRELSDMTDESPVPIH

Foldseek 3Di:
DDPVVLLVLLVVLVVDCLVPPVVVVPDLLRSLLVVCVVVVNNVCNVDPVSSVSSSVSNVVVVVPDDPVPVPPPPDDDDDDD

Solvent-accessible surface area (backbone atoms only — not comparable to full-atom values): 4975 Å² total; per-residue (Å²): 136,52,73,68,56,41,49,51,52,26,53,52,47,66,74,34,75,65,68,38,74,94,40,61,92,48,55,70,65,60,44,49,38,53,51,29,45,74,72,70,37,44,73,44,44,74,30,67,66,57,38,46,55,32,48,50,52,37,50,52,57,60,70,65,57,69,78,86,73,74,82,78,80,84,73,80,84,76,82,84,129

Organism: Mycobacterium kansasii (NCBI:txid1768)

Mean predicted aligned error: 9.7 Å